Protein AF-A0A957AUS4-F1 (afdb_monomer_lite)

pLDDT: mean 85.45, std 15.72, range [51.62, 98.44]

Secondary structure (DSSP, 8-state):
---HHHHHHHHHHHHHHHHHHHHHHHT-PPP-PPPPPS-THHHHHHHHHHHHTSTTTTTTT-HHHHHHHHHTT--GGGHHHHEES-BTTTTB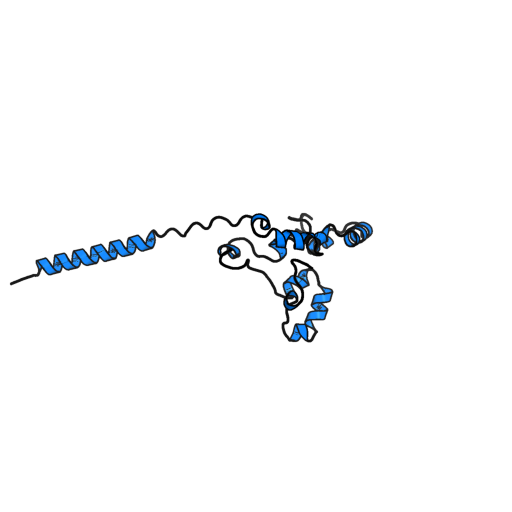-SEESS-GGGTBPPGGGGTTTTTSPPPB---HHHHTTT-HHHHHHHHTSHHHHTT--GGGT--TTT-

Sequence (159 aa):
MFTRWKQLLVGLGSAGLLVFLTVMVSEAKPLAQTPLPDDCQECHESIQIHWEESAHGQALSDPVFQAAWQDAGSPAECLACHTTGYDAATGAWEEEGIACAACHQMGDNSSHHPEQVMPTDVSSRACGTCHIDTHAEWEISAHGEGEMNCNRCHNPHTT

Radius of gyration: 27.58 Å; chains: 1; bounding box: 94×43×43 Å

Structure (mmCIF, N/CA/C/O backbone):
data_AF-A0A957AUS4-F1
#
_entry.id   AF-A0A957AUS4-F1
#
loop_
_atom_site.group_PDB
_atom_site.id
_atom_site.type_symbol
_atom_site.label_atom_id
_atom_site.label_alt_id
_atom_site.label_comp_id
_atom_site.label_asym_id
_atom_site.label_entity_id
_atom_site.label_seq_id
_atom_site.pdbx_PDB_ins_code
_atom_site.Cartn_x
_atom_site.Cartn_y
_atom_site.Cartn_z
_atom_site.occupancy
_atom_site.B_iso_or_equiv
_atom_site.auth_seq_id
_atom_site.auth_comp_id
_atom_site.auth_asym_id
_atom_site.auth_atom_id
_atom_site.pdbx_PDB_model_num
ATOM 1 N N . MET A 1 1 ? 75.661 -29.598 -25.018 1.00 51.62 1 MET A N 1
ATOM 2 C CA . MET A 1 1 ? 75.510 -29.763 -23.553 1.00 51.62 1 MET A CA 1
ATOM 3 C C . MET A 1 1 ? 75.035 -28.441 -22.948 1.00 51.62 1 MET A C 1
ATOM 5 O O . MET A 1 1 ? 75.777 -27.716 -22.313 1.00 51.62 1 MET A O 1
ATOM 9 N N . PHE A 1 2 ? 73.780 -28.120 -23.226 1.00 53.50 2 PHE A N 1
ATOM 10 C CA . PHE A 1 2 ? 72.948 -27.037 -22.699 1.00 53.50 2 PHE A CA 1
ATOM 11 C C . PHE A 1 2 ? 71.637 -27.814 -22.397 1.00 53.50 2 PHE A C 1
ATOM 13 O O . PHE A 1 2 ? 71.285 -28.676 -23.192 1.00 53.50 2 PHE A O 1
ATOM 20 N N . THR A 1 3 ? 70.888 -27.749 -21.293 1.00 58.59 3 THR A N 1
ATOM 21 C CA . THR A 1 3 ? 70.458 -26.578 -20.526 1.00 58.59 3 THR A CA 1
ATOM 22 C C . THR A 1 3 ? 69.577 -27.014 -19.328 1.00 58.59 3 THR A C 1
ATOM 24 O O . THR A 1 3 ? 68.541 -26.411 -19.070 1.00 58.59 3 THR A O 1
ATOM 27 N N . ARG A 1 4 ? 69.956 -28.055 -18.560 1.00 58.91 4 ARG A N 1
ATOM 28 C CA . ARG A 1 4 ? 69.156 -28.505 -17.386 1.00 58.91 4 ARG A CA 1
ATOM 29 C C . ARG A 1 4 ? 68.940 -27.386 -16.351 1.00 58.91 4 ARG A C 1
ATOM 31 O O . ARG A 1 4 ? 67.861 -27.274 -15.786 1.00 58.91 4 ARG A O 1
ATOM 38 N N . TRP A 1 5 ? 69.920 -26.494 -16.190 1.00 52.72 5 TRP A N 1
ATOM 39 C CA . TRP A 1 5 ? 69.819 -25.287 -15.358 1.00 52.72 5 TRP A CA 1
ATOM 40 C C . TRP A 1 5 ? 68.791 -24.267 -15.883 1.00 52.72 5 TRP A C 1
ATOM 42 O O . TRP A 1 5 ? 68.018 -23.723 -15.102 1.00 52.72 5 TRP A O 1
ATOM 52 N N . LYS A 1 6 ? 68.715 -24.033 -17.206 1.00 54.31 6 LYS A N 1
ATOM 53 C CA . LYS A 1 6 ? 67.709 -23.114 -17.778 1.00 54.31 6 LYS A CA 1
ATOM 54 C C . LYS A 1 6 ? 66.289 -23.675 -17.653 1.00 54.31 6 LYS A C 1
ATOM 56 O O . LYS A 1 6 ? 65.372 -22.901 -17.432 1.00 54.31 6 LYS A O 1
ATOM 61 N N . GLN A 1 7 ? 66.106 -24.994 -17.743 1.00 56.09 7 GLN A N 1
ATOM 62 C CA . GLN A 1 7 ? 64.792 -25.626 -17.551 1.00 56.09 7 GLN A CA 1
ATOM 63 C C . GLN A 1 7 ? 64.304 -25.523 -16.096 1.00 56.09 7 GLN A C 1
ATOM 65 O O . GLN A 1 7 ? 63.120 -25.290 -15.871 1.00 56.09 7 GLN A O 1
ATOM 70 N N . LEU A 1 8 ? 65.213 -25.622 -15.118 1.00 56.88 8 LEU A N 1
ATOM 71 C CA . LEU A 1 8 ? 64.890 -25.434 -13.698 1.00 56.88 8 LEU A CA 1
ATOM 72 C C . LEU A 1 8 ? 64.538 -23.976 -13.365 1.00 56.88 8 LEU A C 1
ATOM 74 O O . LEU A 1 8 ? 63.565 -23.738 -12.655 1.00 56.88 8 LEU A O 1
ATOM 78 N N . LEU A 1 9 ? 65.268 -23.001 -13.919 1.00 56.69 9 LEU A N 1
ATOM 79 C CA . LEU A 1 9 ? 64.950 -21.579 -13.730 1.00 56.69 9 LEU A CA 1
ATOM 80 C C . LEU A 1 9 ? 63.622 -21.174 -14.388 1.00 56.69 9 LEU A C 1
ATOM 82 O O . LEU A 1 9 ? 62.874 -20.389 -13.812 1.00 56.69 9 LEU A O 1
ATOM 86 N N . VAL A 1 10 ? 63.303 -21.731 -15.561 1.00 57.16 10 VAL A N 1
ATOM 87 C CA . VAL A 1 10 ? 62.014 -21.489 -16.230 1.00 57.16 10 VAL A CA 1
ATOM 88 C C . VAL A 1 10 ? 60.856 -22.099 -15.434 1.00 57.16 10 VAL A C 1
ATOM 90 O O . VAL A 1 10 ? 59.844 -21.429 -15.269 1.00 57.16 10 VAL A O 1
ATOM 93 N N . GLY A 1 11 ? 61.009 -23.314 -14.888 1.00 54.66 11 GLY A N 1
ATOM 94 C CA . GLY A 1 11 ? 59.969 -23.973 -14.083 1.00 54.66 11 GLY A CA 1
ATOM 95 C C . GLY A 1 11 ? 59.684 -23.297 -12.733 1.00 54.66 11 GLY A C 1
ATOM 96 O O . GLY A 1 11 ? 58.532 -23.229 -12.312 1.00 54.66 11 GLY A O 1
ATOM 97 N N . LEU A 1 12 ? 60.711 -22.750 -12.071 1.00 58.41 12 LEU A N 1
ATOM 98 C CA . LEU A 1 12 ? 60.548 -21.959 -10.842 1.00 58.41 12 LEU A CA 1
ATOM 99 C C . LEU A 1 12 ? 59.885 -20.599 -11.110 1.00 58.41 12 LEU A C 1
ATOM 101 O O . LEU A 1 12 ? 59.058 -20.157 -10.314 1.00 58.41 12 LEU A O 1
ATOM 105 N N . GLY A 1 13 ? 60.195 -19.962 -12.245 1.00 58.38 13 GLY A N 1
ATOM 106 C CA . GLY A 1 13 ? 59.566 -18.704 -12.655 1.00 58.38 13 GLY A CA 1
ATOM 107 C C . GLY A 1 13 ? 58.069 -18.845 -12.949 1.00 58.38 13 GLY A C 1
ATOM 108 O O . GLY A 1 13 ? 57.278 -18.007 -12.518 1.00 58.38 13 GLY A O 1
ATOM 109 N N . SER A 1 14 ? 57.654 -19.921 -13.624 1.00 57.88 14 SER A N 1
ATOM 110 C CA . SER A 1 14 ? 56.239 -20.170 -13.933 1.00 57.88 14 SER A CA 1
ATOM 111 C C . SER A 1 14 ? 55.425 -20.651 -12.727 1.00 57.88 14 SER A C 1
ATOM 113 O O . SER A 1 14 ? 54.273 -20.243 -12.588 1.00 57.88 14 SER A O 1
ATOM 115 N N . ALA A 1 15 ? 56.013 -21.430 -11.810 1.00 59.34 15 ALA A N 1
ATOM 116 C CA . ALA A 1 15 ? 55.363 -21.778 -10.543 1.00 59.34 15 ALA A CA 1
ATOM 117 C C . ALA A 1 15 ? 55.158 -20.545 -9.642 1.00 59.34 15 ALA A C 1
ATOM 119 O O . ALA A 1 15 ? 54.086 -20.377 -9.065 1.00 59.34 15 ALA A O 1
ATOM 120 N N . GLY A 1 16 ? 56.147 -19.645 -9.575 1.00 59.75 16 GLY A N 1
ATOM 121 C CA . GLY A 1 16 ? 56.027 -18.384 -8.838 1.00 59.75 16 GLY A CA 1
ATOM 122 C C . GLY A 1 16 ? 54.940 -17.465 -9.403 1.00 59.75 16 GLY A C 1
ATOM 123 O O . GLY A 1 16 ? 54.162 -16.904 -8.637 1.00 59.75 16 GLY A O 1
ATOM 124 N N . LEU A 1 17 ? 54.831 -17.364 -10.733 1.00 59.97 17 LEU A N 1
ATOM 125 C CA . LEU A 1 17 ? 53.805 -16.550 -11.394 1.00 59.97 17 LEU A CA 1
ATOM 126 C C . LEU A 1 17 ? 52.386 -17.098 -11.161 1.00 59.97 17 LEU A C 1
ATOM 128 O O . LEU A 1 17 ? 51.470 -16.322 -10.904 1.00 59.97 17 LEU A O 1
ATOM 132 N N . LEU A 1 18 ? 52.209 -18.424 -11.213 1.00 59.22 18 LEU A N 1
ATOM 133 C CA . LEU A 1 18 ? 50.920 -19.077 -10.955 1.00 59.22 18 LEU A CA 1
ATOM 134 C C . LEU A 1 18 ? 50.471 -18.903 -9.501 1.00 59.22 18 LEU A C 1
ATOM 136 O O . LEU A 1 18 ? 49.317 -18.557 -9.272 1.00 59.22 18 LEU A O 1
ATOM 140 N N . VAL A 1 19 ? 51.380 -19.061 -8.533 1.00 59.84 19 VAL A N 1
ATOM 141 C CA . VAL A 1 19 ? 51.075 -18.812 -7.114 1.00 59.84 19 VAL A CA 1
ATOM 142 C C . VAL A 1 19 ? 50.708 -17.341 -6.890 1.00 59.84 19 VAL A C 1
ATOM 144 O O . VAL A 1 19 ? 49.718 -17.046 -6.222 1.00 59.84 19 VAL A O 1
ATOM 147 N N . PHE A 1 20 ? 51.437 -16.409 -7.507 1.00 58.56 20 PHE A N 1
ATOM 148 C CA . PHE A 1 20 ? 51.148 -14.977 -7.396 1.00 58.56 20 PHE A CA 1
ATOM 149 C C . PHE A 1 20 ? 49.785 -14.602 -8.008 1.00 58.56 20 PHE A C 1
ATOM 151 O O . PHE A 1 20 ? 49.027 -13.845 -7.406 1.00 58.56 20 PHE A O 1
ATOM 158 N N . LEU A 1 21 ? 49.428 -15.186 -9.158 1.00 58.94 21 LEU A N 1
ATOM 159 C CA . LEU A 1 21 ? 48.109 -15.024 -9.785 1.00 58.94 21 LEU A CA 1
ATOM 160 C C . LEU A 1 21 ? 46.976 -15.601 -8.924 1.00 58.94 21 LEU A C 1
ATOM 162 O O . LEU A 1 21 ? 45.933 -14.964 -8.800 1.00 58.94 21 LEU A O 1
ATOM 166 N N . THR A 1 22 ? 47.174 -16.761 -8.286 1.00 58.59 22 THR A N 1
ATOM 167 C CA . THR A 1 22 ? 46.154 -17.342 -7.394 1.00 58.59 22 THR A CA 1
ATOM 168 C C . THR A 1 22 ? 45.920 -16.519 -6.127 1.00 58.59 22 THR A C 1
ATOM 170 O O . THR A 1 22 ? 44.786 -16.439 -5.666 1.00 58.59 22 THR A O 1
ATOM 173 N N . VAL A 1 23 ? 46.952 -15.858 -5.588 1.00 58.94 23 VAL A N 1
ATOM 174 C CA . VAL A 1 23 ? 46.807 -14.987 -4.407 1.00 58.94 23 VAL A CA 1
ATOM 175 C C . VAL A 1 23 ? 46.069 -13.690 -4.760 1.00 58.94 23 VAL A C 1
ATOM 177 O O . VAL A 1 23 ? 45.203 -13.264 -4.003 1.00 58.94 23 VAL A O 1
ATOM 180 N N . MET A 1 24 ? 46.328 -13.099 -5.933 1.00 57.84 24 MET A N 1
ATOM 181 C CA . MET A 1 24 ? 45.667 -11.854 -6.363 1.00 57.84 24 MET A CA 1
ATOM 182 C C . MET A 1 24 ? 44.154 -12.003 -6.590 1.00 57.84 24 MET A C 1
ATOM 184 O O . MET A 1 24 ? 43.413 -11.049 -6.374 1.00 57.84 24 MET A O 1
ATOM 188 N N . VAL A 1 25 ? 43.674 -13.188 -6.984 1.00 57.91 25 VAL A N 1
ATOM 189 C CA . VAL A 1 25 ? 42.230 -13.451 -7.141 1.00 57.91 25 VAL A CA 1
ATOM 190 C C . VAL A 1 25 ? 41.514 -13.567 -5.786 1.00 57.91 25 VAL A C 1
ATOM 192 O O . VAL A 1 25 ? 40.338 -13.233 -5.693 1.00 57.91 25 VAL A O 1
ATOM 195 N N . SER A 1 26 ? 42.208 -13.988 -4.723 1.00 57.50 26 SER A N 1
ATOM 196 C CA . SER A 1 26 ? 41.600 -14.198 -3.399 1.00 57.50 26 SER A CA 1
ATOM 197 C C . SER A 1 26 ? 41.372 -12.908 -2.597 1.00 57.50 26 SER A C 1
ATOM 199 O O . SER A 1 26 ? 40.611 -12.928 -1.635 1.00 57.50 26 SER A O 1
ATOM 201 N N . GLU A 1 27 ? 42.032 -11.806 -2.962 1.00 57.16 27 GLU A N 1
ATOM 202 C CA . GLU A 1 27 ? 42.006 -10.524 -2.232 1.00 57.16 27 GLU A CA 1
ATOM 203 C C . GLU A 1 27 ? 41.067 -9.484 -2.871 1.00 57.16 27 GLU A C 1
ATOM 205 O O . GLU A 1 27 ? 41.009 -8.336 -2.424 1.00 57.16 27 GLU A O 1
ATOM 210 N N . ALA A 1 28 ? 40.312 -9.853 -3.913 1.00 58.56 28 ALA A N 1
ATOM 211 C CA . ALA A 1 28 ? 39.269 -8.990 -4.455 1.00 58.56 28 ALA A CA 1
ATOM 212 C C . ALA A 1 28 ? 38.147 -8.850 -3.416 1.00 58.56 28 ALA A C 1
ATOM 214 O O . ALA A 1 28 ? 37.223 -9.661 -3.351 1.00 58.56 28 ALA A O 1
ATOM 215 N N . LYS A 1 29 ? 38.247 -7.820 -2.569 1.00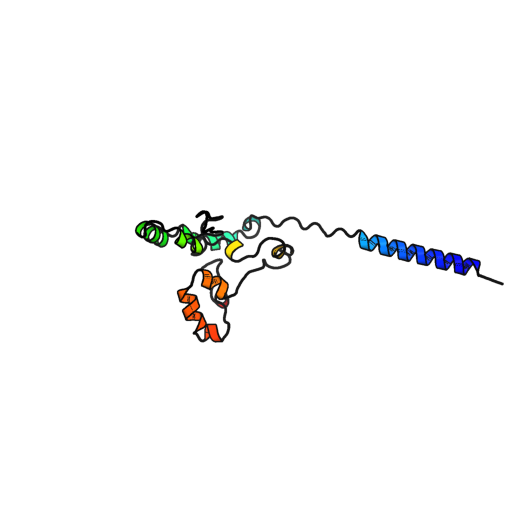 52.59 29 LYS A N 1
ATOM 216 C CA . LYS A 1 29 ? 37.154 -7.409 -1.691 1.00 52.59 29 LYS A CA 1
ATOM 217 C C . LYS A 1 29 ? 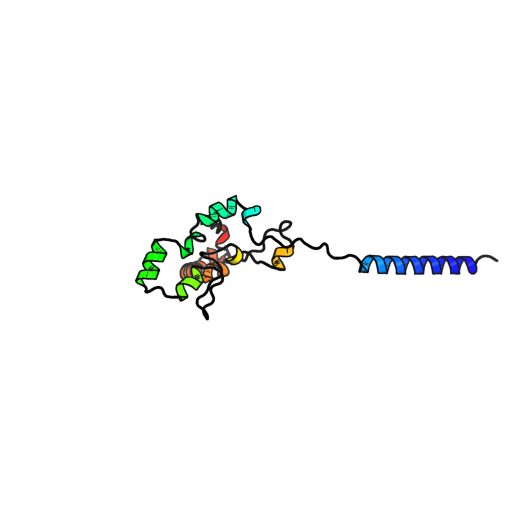35.934 -7.122 -2.572 1.00 52.59 29 LYS A C 1
ATOM 219 O O . LYS A 1 29 ? 36.088 -6.374 -3.544 1.00 52.59 29 LYS A O 1
ATOM 224 N N . PRO A 1 30 ? 34.749 -7.676 -2.255 1.00 62.03 30 PRO A N 1
ATOM 225 C CA . PRO A 1 30 ? 33.513 -7.216 -2.868 1.00 62.03 30 PRO A CA 1
ATOM 226 C C . PRO A 1 30 ? 33.478 -5.695 -2.752 1.00 62.03 30 PRO A C 1
ATOM 228 O O . PRO A 1 30 ? 33.837 -5.155 -1.700 1.00 62.03 30 PRO A O 1
ATOM 231 N N . LEU A 1 31 ? 33.114 -5.006 -3.834 1.00 57.41 31 LEU A N 1
ATOM 232 C CA . LEU A 1 31 ? 32.814 -3.583 -3.746 1.00 57.41 31 LEU A CA 1
ATOM 233 C C . LEU A 1 31 ? 31.778 -3.446 -2.633 1.00 57.41 31 LEU A C 1
ATOM 235 O O . LEU A 1 31 ? 30.710 -4.045 -2.721 1.00 57.41 31 LEU A O 1
ATOM 239 N N . ALA A 1 32 ? 32.138 -2.753 -1.553 1.00 53.28 32 ALA A N 1
ATOM 240 C CA . ALA A 1 32 ? 31.191 -2.440 -0.503 1.00 53.28 32 ALA A CA 1
ATOM 241 C C . ALA A 1 32 ? 30.110 -1.582 -1.161 1.00 53.28 32 ALA A C 1
ATOM 243 O O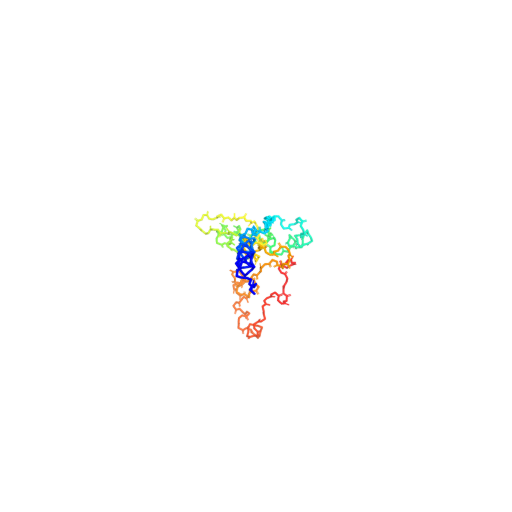 . ALA A 1 32 ? 30.360 -0.424 -1.494 1.00 53.28 32 ALA A O 1
ATOM 244 N N . GLN A 1 33 ? 28.961 -2.191 -1.439 1.00 58.19 33 GLN A N 1
ATOM 245 C CA . GLN A 1 33 ? 27.777 -1.473 -1.870 1.00 58.19 33 GLN A CA 1
ATOM 246 C C . GLN A 1 33 ? 27.428 -0.530 -0.722 1.00 58.19 33 GLN A C 1
ATOM 248 O O . GLN A 1 33 ? 27.304 -0.960 0.428 1.00 58.19 33 GLN A O 1
ATOM 253 N N . THR A 1 34 ? 27.373 0.768 -1.013 1.00 60.00 34 THR A N 1
ATOM 254 C CA . THR A 1 34 ? 26.802 1.737 -0.080 1.00 60.00 34 THR A CA 1
ATOM 255 C C . THR A 1 34 ? 25.417 1.220 0.307 1.00 60.00 34 THR A C 1
ATOM 257 O O . THR A 1 34 ? 24.672 0.851 -0.604 1.00 60.00 34 THR A O 1
ATOM 260 N N . PRO A 1 35 ? 25.076 1.138 1.607 1.00 64.75 35 PRO A N 1
ATOM 261 C CA . PRO A 1 35 ? 23.733 0.751 2.013 1.00 64.75 35 PRO A CA 1
ATOM 262 C C . PRO A 1 35 ? 22.719 1.620 1.274 1.00 64.75 35 PRO A C 1
ATOM 264 O O . PRO A 1 35 ? 22.913 2.836 1.180 1.00 64.75 35 PRO A O 1
ATOM 267 N N . LEU A 1 36 ? 21.690 0.988 0.712 1.00 67.81 36 LEU A N 1
ATOM 268 C CA . LEU A 1 36 ? 20.587 1.714 0.102 1.00 67.81 36 LEU A CA 1
ATOM 269 C C . LEU A 1 36 ? 20.004 2.659 1.170 1.00 67.81 36 LEU A C 1
ATOM 271 O O . LEU A 1 36 ? 19.793 2.198 2.293 1.00 67.81 36 LEU A O 1
ATOM 275 N N . PRO A 1 37 ? 19.800 3.954 0.876 1.00 69.12 37 PRO A N 1
ATOM 276 C CA . PRO A 1 37 ? 19.099 4.834 1.798 1.00 69.12 37 PRO A CA 1
ATOM 277 C C . PRO A 1 37 ? 17.700 4.282 2.075 1.00 69.12 37 PRO A C 1
ATOM 279 O O . PRO A 1 37 ? 17.001 3.895 1.140 1.00 69.12 37 PRO A O 1
ATOM 282 N N . ASP A 1 38 ? 17.291 4.283 3.341 1.00 73.62 38 ASP A N 1
ATOM 283 C CA . ASP A 1 38 ? 15.928 3.894 3.722 1.00 73.62 38 ASP A CA 1
ATOM 284 C C . ASP A 1 38 ? 14.900 4.961 3.279 1.00 73.62 38 ASP A C 1
ATOM 286 O O . ASP A 1 38 ? 13.713 4.674 3.151 1.00 73.62 38 ASP A O 1
ATOM 290 N N . ASP A 1 39 ? 15.358 6.187 2.984 1.00 86.44 39 ASP A N 1
ATOM 291 C CA . ASP A 1 39 ? 14.533 7.268 2.444 1.00 86.44 39 ASP A CA 1
ATOM 292 C C . ASP A 1 39 ? 14.530 7.259 0.904 1.00 86.44 39 ASP A C 1
ATOM 294 O O . ASP A 1 39 ? 15.416 7.794 0.230 1.00 86.44 39 ASP A O 1
ATOM 298 N N . CYS A 1 40 ? 13.490 6.649 0.337 1.00 88.94 40 CYS A N 1
ATOM 299 C CA . CYS A 1 40 ? 13.303 6.533 -1.108 1.00 88.94 40 CYS A CA 1
ATOM 300 C C . CYS A 1 40 ? 13.138 7.902 -1.795 1.00 88.94 40 CYS A C 1
ATOM 302 O O . CYS A 1 40 ? 13.471 8.043 -2.979 1.00 88.94 40 CYS A O 1
ATOM 304 N N . GLN A 1 41 ? 12.640 8.917 -1.079 1.00 91.31 41 GLN A N 1
ATOM 305 C CA . GLN A 1 41 ? 12.278 10.209 -1.665 1.00 91.31 41 GLN A CA 1
ATOM 306 C C . GLN A 1 41 ? 13.504 11.035 -2.080 1.00 91.31 41 GLN A C 1
ATOM 308 O O . GLN A 1 41 ? 13.388 11.880 -2.966 1.00 91.31 41 GLN A O 1
ATOM 313 N N . GLU A 1 42 ? 14.689 10.749 -1.516 1.00 90.81 42 GLU A N 1
ATOM 314 C CA . GLU A 1 42 ? 15.940 11.431 -1.882 1.00 90.81 42 GLU A CA 1
ATOM 315 C C . GLU A 1 42 ? 16.235 11.325 -3.386 1.00 90.81 42 GLU A C 1
ATOM 317 O O . GLU A 1 42 ? 16.804 12.242 -3.982 1.00 90.81 42 GLU A O 1
ATOM 322 N N . CYS A 1 43 ? 15.834 10.208 -4.006 1.00 92.06 43 CYS A N 1
ATOM 323 C CA . CYS A 1 43 ? 15.966 9.975 -5.446 1.00 92.06 43 CYS A CA 1
ATOM 324 C C . CYS A 1 43 ? 14.615 9.888 -6.175 1.00 92.06 43 CYS A C 1
ATOM 326 O O . CYS A 1 43 ? 14.555 10.162 -7.376 1.00 92.06 43 CYS A O 1
ATOM 328 N N . HIS A 1 44 ? 13.537 9.508 -5.483 1.00 93.81 44 HIS A N 1
ATOM 329 C CA . HIS A 1 44 ? 12.221 9.242 -6.067 1.00 93.81 44 HIS A CA 1
ATOM 330 C C . HIS A 1 44 ? 11.139 10.238 -5.621 1.00 93.81 44 HIS A C 1
ATOM 332 O O . HIS A 1 44 ? 9.981 9.862 -5.467 1.00 93.81 44 HIS A O 1
ATOM 338 N N . GLU A 1 45 ? 11.493 11.517 -5.478 1.00 95.31 45 GLU A N 1
ATOM 339 C CA . GLU A 1 45 ? 10.591 12.604 -5.053 1.00 95.31 45 GLU A CA 1
ATOM 340 C C . GLU A 1 45 ? 9.241 12.608 -5.793 1.00 95.31 45 GLU A C 1
ATOM 342 O O . GLU A 1 45 ? 8.187 12.669 -5.169 1.00 95.31 45 GLU A O 1
ATOM 347 N N . SER A 1 46 ? 9.233 12.492 -7.125 1.00 95.56 46 SER A N 1
ATOM 348 C CA . SER A 1 46 ? 7.972 12.514 -7.881 1.00 95.56 46 SER A CA 1
ATOM 349 C C . SER A 1 46 ? 7.093 11.287 -7.630 1.00 95.56 46 SER A C 1
ATOM 351 O O . SER A 1 46 ? 5.871 11.393 -7.681 1.00 95.56 46 SER A O 1
ATOM 353 N N . ILE A 1 47 ? 7.701 10.127 -7.369 1.00 95.31 47 ILE A N 1
ATOM 354 C CA . ILE A 1 47 ? 6.968 8.907 -7.020 1.00 95.31 47 ILE A CA 1
ATOM 355 C C . ILE A 1 47 ? 6.383 9.061 -5.619 1.00 95.31 47 ILE A C 1
ATOM 357 O O . ILE A 1 47 ? 5.211 8.751 -5.435 1.00 95.31 47 ILE A O 1
ATOM 361 N N . GLN A 1 48 ? 7.166 9.600 -4.680 1.00 94.69 48 GLN A N 1
ATOM 362 C CA . GLN A 1 48 ? 6.715 9.891 -3.323 1.00 94.69 48 GLN A CA 1
ATOM 363 C C . GLN A 1 48 ? 5.491 10.812 -3.337 1.00 94.69 48 GLN A C 1
ATOM 365 O O . GLN A 1 48 ? 4.468 10.459 -2.765 1.00 94.69 48 GLN A O 1
ATOM 370 N N . ILE A 1 49 ? 5.546 11.929 -4.070 1.00 95.25 49 ILE A N 1
ATOM 371 C CA . ILE A 1 49 ? 4.426 12.880 -4.177 1.00 95.25 49 ILE A CA 1
ATOM 372 C C . ILE A 1 49 ? 3.156 12.193 -4.700 1.00 95.25 49 ILE A C 1
ATOM 374 O O . ILE A 1 49 ? 2.073 12.383 -4.155 1.00 95.25 49 ILE A O 1
ATOM 378 N N . HIS A 1 50 ? 3.268 11.378 -5.751 1.00 96.31 50 HIS A N 1
ATOM 379 C CA . HIS A 1 50 ? 2.103 10.677 -6.290 1.00 96.31 50 HIS A CA 1
ATOM 380 C C . HIS A 1 50 ? 1.554 9.612 -5.340 1.00 96.31 50 HIS A C 1
ATOM 382 O O . HIS A 1 50 ? 0.337 9.447 -5.251 1.00 96.31 50 HIS A O 1
ATOM 388 N N . TRP A 1 51 ? 2.436 8.907 -4.632 1.00 96.06 51 TRP A N 1
ATOM 389 C CA . TRP A 1 51 ? 2.037 7.909 -3.652 1.00 96.06 51 TRP A CA 1
ATOM 390 C C . TRP A 1 51 ? 1.338 8.564 -2.458 1.00 96.06 51 TRP A C 1
ATOM 392 O O . TRP A 1 51 ? 0.274 8.094 -2.061 1.00 96.06 51 TRP A O 1
ATOM 402 N N . GLU A 1 52 ? 1.859 9.683 -1.951 1.00 95.38 52 GLU A N 1
ATOM 403 C CA . GLU A 1 52 ? 1.247 10.453 -0.862 1.00 95.38 52 GLU A CA 1
ATOM 404 C C . GLU A 1 52 ? -0.174 10.906 -1.208 1.00 95.38 52 GLU A C 1
ATOM 406 O O . GLU A 1 52 ? -1.029 10.964 -0.332 1.00 95.38 52 GLU A O 1
ATOM 411 N N . GLU A 1 53 ? -0.459 11.193 -2.478 1.00 95.31 53 GLU A N 1
ATOM 412 C CA . GLU A 1 53 ? -1.794 11.585 -2.947 1.00 95.31 53 GLU A CA 1
ATOM 413 C C . GLU A 1 53 ? -2.704 10.389 -3.304 1.00 95.31 53 GLU A C 1
ATOM 415 O O . GLU A 1 53 ? -3.897 10.576 -3.557 1.00 95.31 53 GLU A O 1
ATOM 420 N N . SER A 1 54 ? -2.163 9.168 -3.344 1.00 96.25 54 SER A N 1
ATOM 421 C CA . SER A 1 54 ? -2.882 7.949 -3.744 1.00 96.25 54 SER A CA 1
ATOM 422 C C . SER A 1 54 ? -3.733 7.350 -2.618 1.00 96.25 54 SER A C 1
ATOM 424 O O . SER A 1 54 ? -3.551 7.666 -1.439 1.00 96.25 54 SER A O 1
ATOM 426 N N . ALA A 1 55 ? -4.630 6.415 -2.959 1.00 96.25 55 ALA A N 1
ATOM 427 C CA . ALA A 1 55 ? -5.409 5.705 -1.945 1.00 96.25 55 ALA A CA 1
ATOM 428 C C . ALA A 1 55 ? -4.527 4.820 -1.049 1.00 96.25 55 ALA A C 1
ATOM 430 O O . ALA A 1 55 ? -4.844 4.637 0.122 1.00 96.25 55 ALA A O 1
ATOM 431 N N . HIS A 1 56 ? -3.413 4.300 -1.571 1.00 96.38 56 HIS A N 1
ATOM 432 C CA . HIS A 1 56 ? -2.463 3.505 -0.794 1.00 96.38 56 HIS A CA 1
ATOM 433 C C . HIS A 1 56 ? -1.703 4.349 0.236 1.00 96.38 56 HIS A C 1
ATOM 435 O O . HIS A 1 56 ? -1.638 3.961 1.404 1.00 96.38 56 HIS A O 1
ATOM 441 N N . GLY A 1 57 ? -1.187 5.517 -0.159 1.00 96.38 57 GLY A N 1
ATOM 442 C CA . GLY A 1 57 ? -0.508 6.429 0.769 1.00 96.38 57 GLY A CA 1
ATOM 443 C C . GLY A 1 57 ? -1.449 7.020 1.814 1.00 96.38 57 GLY A C 1
ATOM 444 O O . GLY A 1 57 ? -1.064 7.209 2.964 1.00 96.38 57 GLY A O 1
ATOM 445 N N . GLN A 1 58 ? -2.719 7.220 1.453 1.00 97.12 58 GLN A N 1
ATOM 446 C CA . GLN A 1 58 ? -3.752 7.708 2.367 1.00 97.12 58 GLN A CA 1
ATOM 447 C C . GLN A 1 58 ? -4.557 6.590 3.049 1.00 97.12 58 GLN A C 1
ATOM 449 O O . GLN A 1 58 ? -5.570 6.880 3.681 1.00 97.12 58 GLN A O 1
ATOM 454 N N . ALA A 1 59 ? -4.152 5.316 2.954 1.00 97.19 59 ALA A N 1
ATOM 455 C CA . ALA A 1 59 ? -5.012 4.206 3.377 1.00 97.19 59 ALA A CA 1
ATOM 456 C C . ALA A 1 59 ? -5.423 4.298 4.857 1.00 97.19 59 ALA A C 1
ATOM 458 O O . ALA A 1 59 ? -6.573 4.009 5.187 1.00 97.19 59 ALA A O 1
ATOM 459 N N . LEU A 1 60 ? -4.526 4.744 5.744 1.00 97.56 60 LEU A N 1
ATOM 460 C CA . LEU A 1 60 ? -4.870 4.968 7.149 1.00 97.56 60 LEU A CA 1
ATOM 461 C C . LEU A 1 60 ? -5.618 6.288 7.363 1.00 97.56 60 LEU A C 1
ATOM 463 O O . LEU A 1 60 ? -6.531 6.345 8.179 1.00 97.56 60 LEU A O 1
ATOM 467 N N . SER A 1 61 ? -5.222 7.361 6.684 1.00 97.25 61 SER A N 1
ATOM 468 C CA . SER A 1 61 ? -5.705 8.727 6.927 1.00 97.25 61 SER A CA 1
ATOM 469 C C . SER A 1 61 ? -6.994 9.078 6.183 1.00 97.25 61 SER A C 1
ATOM 471 O O . SER A 1 61 ? -7.580 10.128 6.467 1.00 97.25 61 SER A O 1
ATOM 473 N N . ASP A 1 62 ? -7.455 8.226 5.262 1.00 97.62 62 ASP A N 1
ATOM 474 C CA . ASP A 1 62 ? -8.663 8.463 4.480 1.00 97.62 62 ASP A CA 1
ATOM 475 C C . ASP A 1 62 ? -9.870 8.745 5.404 1.00 97.62 62 ASP A C 1
ATOM 477 O O . ASP A 1 62 ? -10.195 7.935 6.280 1.00 97.62 62 ASP A O 1
ATOM 481 N N . PRO A 1 63 ? -10.567 9.887 5.239 1.00 97.88 63 PRO A N 1
ATOM 482 C CA . PRO A 1 63 ? -11.664 10.258 6.127 1.00 97.88 63 PRO A CA 1
ATOM 483 C C . PRO A 1 63 ? -12.838 9.274 6.121 1.00 97.88 63 PRO A C 1
ATOM 485 O O . PRO A 1 63 ? -13.540 9.166 7.131 1.00 97.88 63 PRO A O 1
ATOM 488 N N . VAL A 1 64 ? -13.079 8.575 5.006 1.00 98.00 64 VAL A N 1
ATOM 489 C CA . VAL A 1 64 ? -14.162 7.586 4.907 1.00 98.00 64 VAL A CA 1
ATOM 490 C C . VAL A 1 64 ? -13.793 6.344 5.710 1.00 98.00 64 VAL A C 1
ATOM 492 O O . VAL A 1 64 ? -14.607 5.880 6.514 1.00 98.00 64 VAL A O 1
ATOM 495 N N . PHE A 1 65 ? -12.560 5.858 5.563 1.00 97.88 65 PHE A N 1
ATOM 496 C CA . PHE A 1 65 ? -12.020 4.787 6.393 1.00 97.88 65 PHE A CA 1
ATOM 497 C C . PHE A 1 65 ? -12.035 5.168 7.874 1.00 97.88 65 PHE A C 1
ATOM 499 O O . PHE A 1 65 ? -12.582 4.422 8.681 1.00 97.88 65 PHE A O 1
ATOM 506 N N . GLN A 1 66 ? -11.512 6.340 8.242 1.00 98.44 66 GLN A N 1
ATOM 507 C CA . GLN A 1 66 ? -11.455 6.785 9.637 1.00 98.44 66 GLN A CA 1
ATOM 508 C C . GLN A 1 66 ? -12.838 6.830 10.292 1.00 98.44 66 GLN A C 1
ATOM 510 O O . GLN A 1 66 ? -13.001 6.363 11.420 1.00 98.44 66 GLN A O 1
ATOM 515 N N . ALA A 1 67 ? -13.850 7.335 9.583 1.00 98.38 67 ALA A N 1
ATOM 516 C CA . ALA A 1 67 ? -15.221 7.339 10.081 1.00 98.38 67 ALA A CA 1
ATOM 517 C C . ALA A 1 67 ? -15.766 5.915 10.283 1.00 98.38 67 ALA A C 1
ATOM 519 O O . ALA A 1 67 ? -16.322 5.623 11.342 1.00 98.38 67 ALA A O 1
ATOM 520 N N . ALA A 1 68 ? -15.580 5.024 9.303 1.00 98.19 68 ALA A N 1
ATOM 521 C CA . ALA A 1 68 ? -16.042 3.637 9.386 1.00 98.19 68 ALA A CA 1
ATOM 522 C C . ALA A 1 68 ? -15.312 2.842 10.482 1.00 98.19 68 ALA A C 1
ATOM 524 O O . ALA A 1 68 ? -15.934 2.093 11.233 1.00 98.19 68 ALA A O 1
ATOM 525 N N . TRP A 1 69 ? -14.001 3.036 10.608 1.00 98.00 69 TRP A N 1
ATOM 526 C CA . TRP A 1 69 ? -13.167 2.387 11.611 1.00 98.00 69 TRP A CA 1
ATOM 527 C C . TRP A 1 69 ? -13.560 2.819 13.024 1.00 98.00 69 TRP A C 1
ATOM 529 O O . TRP A 1 69 ? -13.718 1.971 13.901 1.00 98.00 69 TRP A O 1
ATOM 539 N N . GLN A 1 70 ? -13.793 4.117 13.243 1.00 98.19 70 GLN A N 1
ATOM 540 C CA . GLN A 1 70 ? -14.261 4.636 14.532 1.00 98.19 70 GLN A CA 1
ATOM 541 C C . GLN A 1 70 ? -15.680 4.161 14.872 1.00 98.19 70 GLN A C 1
ATOM 543 O O . GLN A 1 70 ? -15.920 3.759 16.011 1.00 98.19 70 GLN A O 1
ATOM 548 N N . ASP A 1 71 ? -16.605 4.157 13.906 1.00 98.31 71 ASP A N 1
ATOM 549 C CA . ASP A 1 71 ? -17.974 3.650 14.099 1.00 98.31 71 ASP A CA 1
ATOM 550 C C . ASP A 1 71 ? -17.982 2.156 14.469 1.00 98.31 71 ASP A C 1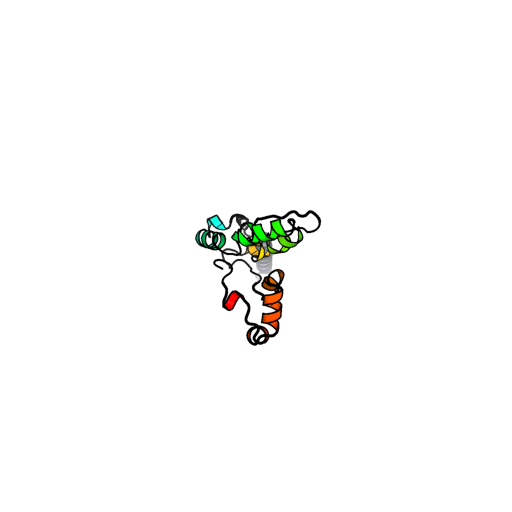
ATOM 552 O O . ASP A 1 71 ? -18.739 1.722 15.338 1.00 98.31 71 ASP A O 1
ATOM 556 N N . ALA A 1 72 ? -17.054 1.383 13.897 1.00 97.62 72 ALA A N 1
ATOM 557 C CA . ALA A 1 72 ? -16.831 -0.021 14.234 1.00 97.62 72 ALA A CA 1
ATOM 558 C C . ALA A 1 72 ? -16.128 -0.245 15.593 1.00 97.62 72 ALA A C 1
ATOM 560 O O . ALA A 1 72 ? -15.951 -1.394 16.002 1.00 97.62 72 ALA A O 1
ATOM 561 N N . GLY A 1 73 ? -15.733 0.814 16.309 1.00 97.94 73 GLY A N 1
ATOM 562 C CA . GLY A 1 73 ? -15.041 0.718 17.600 1.00 97.94 73 GLY A CA 1
ATOM 563 C C . GLY A 1 73 ? -13.527 0.516 17.497 1.00 97.94 73 GLY A C 1
ATOM 564 O O . GLY A 1 73 ? -12.915 -0.003 18.429 1.00 97.94 73 GLY A O 1
ATOM 565 N N . SER A 1 74 ? -12.931 0.922 16.378 1.00 96.88 74 SER A N 1
ATOM 566 C CA . SER A 1 74 ? -11.498 0.838 16.078 1.00 96.88 74 SER A CA 1
ATOM 567 C C . SER A 1 74 ? -10.884 -0.569 16.208 1.00 96.88 74 SER A C 1
ATOM 569 O O . SER A 1 74 ? -9.872 -0.734 16.894 1.00 96.88 74 SER A O 1
ATOM 571 N N . PRO A 1 75 ? -11.461 -1.599 15.556 1.00 96.38 75 PRO A N 1
ATOM 572 C CA . PRO A 1 75 ? -10.887 -2.943 15.545 1.00 96.38 75 PRO A CA 1
ATOM 573 C C . PRO A 1 75 ? -9.461 -2.943 14.979 1.00 96.38 75 PRO A C 1
ATOM 575 O O . PRO A 1 75 ? -9.180 -2.310 13.958 1.00 96.38 75 PRO A O 1
ATOM 578 N N . ALA A 1 76 ? -8.550 -3.647 15.652 1.00 95.38 76 ALA A N 1
ATOM 579 C CA . ALA A 1 76 ? -7.128 -3.631 15.316 1.00 95.38 76 ALA A CA 1
ATOM 580 C C . ALA A 1 76 ? -6.838 -4.395 14.012 1.00 95.38 76 ALA A C 1
ATOM 582 O O . ALA A 1 76 ? -5.932 -4.039 13.266 1.00 95.38 76 ALA A O 1
ATOM 583 N N . GLU A 1 77 ? -7.652 -5.399 13.683 1.00 94.19 77 GLU A N 1
ATOM 584 C CA . GLU A 1 77 ? -7.545 -6.178 12.448 1.00 94.19 77 GLU A CA 1
ATOM 585 C C . GLU A 1 77 ? -7.666 -5.339 11.168 1.00 94.19 77 GLU A C 1
ATOM 587 O O . GLU A 1 77 ? -7.108 -5.728 10.145 1.00 94.19 77 GLU A O 1
ATOM 592 N N . CYS A 1 78 ? -8.317 -4.171 11.212 1.00 96.75 78 CYS A N 1
ATOM 593 C CA . CYS A 1 78 ? -8.365 -3.254 10.070 1.00 96.75 78 CYS A CA 1
ATOM 594 C C . CYS A 1 78 ? -6.974 -2.742 9.684 1.00 96.75 78 CYS A C 1
ATOM 596 O O . CYS A 1 78 ? -6.705 -2.500 8.509 1.00 96.75 78 CYS A O 1
ATOM 598 N N . LEU A 1 79 ? -6.075 -2.609 10.660 1.00 97.50 79 LEU A N 1
ATOM 599 C CA . LEU A 1 79 ? -4.731 -2.090 10.435 1.00 97.50 79 LEU A CA 1
ATOM 600 C C . LEU A 1 79 ? -3.856 -3.084 9.666 1.00 97.50 79 LEU A C 1
ATOM 602 O O . LEU A 1 79 ? -2.932 -2.661 8.990 1.00 97.50 79 LEU A O 1
ATOM 606 N N . ALA A 1 80 ? -4.213 -4.373 9.627 1.00 96.31 80 ALA A N 1
ATOM 607 C CA . ALA A 1 80 ? -3.508 -5.356 8.804 1.00 96.31 80 ALA A CA 1
ATOM 608 C C . ALA A 1 80 ? -3.506 -5.019 7.300 1.00 96.31 80 ALA A C 1
ATOM 610 O O . ALA A 1 80 ? -2.656 -5.522 6.573 1.00 96.31 80 ALA A O 1
ATOM 611 N N . CYS A 1 81 ? -4.465 -4.209 6.837 1.00 96.88 81 CYS A N 1
ATOM 612 C CA . CYS A 1 81 ? -4.588 -3.778 5.441 1.00 96.88 81 CYS A CA 1
ATOM 613 C C . CYS A 1 81 ? -4.469 -2.259 5.253 1.00 96.88 81 CYS A C 1
ATOM 615 O O . CYS A 1 81 ? -4.433 -1.793 4.121 1.00 96.88 81 CYS A O 1
ATOM 617 N N . HIS A 1 82 ? -4.474 -1.480 6.335 1.00 97.56 82 HIS A N 1
ATOM 618 C CA . HIS A 1 82 ? -4.465 -0.013 6.284 1.00 97.56 82 HIS A CA 1
ATOM 619 C C . HIS A 1 82 ? -3.166 0.595 6.828 1.00 97.56 82 HIS A C 1
ATOM 621 O O . HIS A 1 82 ? -3.019 1.815 6.842 1.00 97.56 82 HIS A O 1
ATOM 627 N N . THR A 1 83 ? -2.214 -0.233 7.256 1.00 97.62 83 THR A N 1
ATOM 628 C CA . THR A 1 83 ? -0.858 0.171 7.641 1.00 97.62 83 THR A CA 1
ATOM 629 C C . THR A 1 83 ? 0.171 -0.793 7.061 1.00 97.62 83 THR A C 1
ATOM 631 O O . THR A 1 83 ? -0.174 -1.848 6.520 1.00 97.62 83 THR A O 1
ATOM 634 N N . THR A 1 84 ? 1.450 -0.443 7.183 1.00 95.69 84 THR A N 1
ATOM 635 C CA . THR A 1 84 ? 2.564 -1.304 6.773 1.00 95.69 84 THR A CA 1
ATOM 636 C C . THR A 1 84 ? 3.283 -1.855 7.995 1.00 95.69 84 THR A C 1
ATOM 638 O O . THR A 1 84 ? 3.484 -1.154 8.987 1.00 95.69 84 THR A O 1
ATOM 641 N N . GLY A 1 85 ? 3.650 -3.138 7.940 1.00 93.81 85 GLY A N 1
ATOM 642 C CA . GLY A 1 85 ? 4.348 -3.810 9.038 1.00 93.81 85 GLY A CA 1
ATOM 643 C C . GLY A 1 85 ? 3.464 -4.092 10.260 1.00 93.81 85 GLY A C 1
ATOM 644 O O . GLY A 1 85 ? 3.966 -4.126 11.379 1.00 93.81 85 GLY A O 1
ATOM 645 N N . TYR A 1 86 ? 2.148 -4.264 10.077 1.00 96.81 86 TYR A N 1
ATOM 646 C CA . TYR A 1 86 ? 1.235 -4.549 11.186 1.00 96.81 86 TYR A CA 1
ATOM 647 C C . TYR A 1 86 ? 1.537 -5.894 11.873 1.00 96.81 86 TYR A C 1
ATOM 649 O O . TYR A 1 86 ? 1.559 -6.949 11.235 1.00 96.81 86 TYR A O 1
ATOM 657 N N . ASP A 1 87 ? 1.690 -5.865 13.197 1.00 96.00 87 ASP A N 1
ATOM 658 C CA . ASP A 1 87 ? 1.859 -7.037 14.055 1.00 96.00 87 ASP A CA 1
ATOM 659 C C . ASP A 1 87 ? 0.587 -7.291 14.874 1.00 96.00 87 ASP A C 1
ATOM 661 O O . ASP A 1 87 ? 0.281 -6.592 15.839 1.00 96.00 87 ASP A O 1
ATOM 665 N N . ALA A 1 88 ? -0.130 -8.364 14.539 1.00 93.62 88 ALA A N 1
ATOM 666 C CA . ALA A 1 88 ? -1.368 -8.743 15.214 1.00 93.62 88 ALA A CA 1
ATOM 667 C C . ALA A 1 88 ? -1.194 -9.128 16.697 1.00 93.62 88 ALA A C 1
ATOM 669 O O . ALA A 1 88 ? -2.174 -9.106 17.444 1.00 93.62 88 ALA A O 1
ATOM 670 N N . ALA A 1 89 ? 0.010 -9.503 17.143 1.00 94.12 89 ALA A N 1
ATOM 671 C CA . ALA A 1 89 ? 0.257 -9.859 18.540 1.00 94.12 89 ALA A CA 1
ATOM 672 C C . ALA A 1 89 ? 0.370 -8.623 19.442 1.00 94.12 89 ALA A C 1
ATOM 674 O O . ALA A 1 89 ? -0.008 -8.680 20.615 1.00 94.12 89 ALA A O 1
ATOM 675 N N . THR A 1 90 ? 0.898 -7.522 18.907 1.00 94.81 90 THR A N 1
ATOM 676 C CA . THR A 1 90 ? 1.145 -6.282 19.658 1.00 94.81 90 THR A CA 1
ATOM 677 C C . THR A 1 90 ? 0.183 -5.153 19.291 1.00 94.81 90 THR A C 1
ATOM 679 O O . THR A 1 90 ? 0.001 -4.234 20.089 1.00 94.81 90 THR A O 1
ATOM 682 N N . GLY A 1 91 ? -0.454 -5.226 18.121 1.00 92.31 91 GLY A N 1
ATOM 683 C CA . GLY A 1 91 ? -1.268 -4.159 17.542 1.00 92.31 91 GLY A CA 1
ATOM 684 C C . GLY A 1 91 ? -0.444 -2.988 16.996 1.00 92.31 91 GLY A C 1
ATOM 685 O O . GLY A 1 91 ? -1.020 -1.949 16.680 1.00 92.31 91 GLY A O 1
ATOM 686 N N . ALA A 1 92 ? 0.883 -3.123 16.930 1.00 95.75 92 ALA A N 1
ATOM 687 C CA . ALA A 1 92 ? 1.780 -2.098 16.407 1.00 95.75 92 ALA A CA 1
ATOM 688 C C . ALA A 1 92 ? 1.920 -2.202 14.882 1.00 95.75 92 ALA A C 1
ATOM 690 O O . ALA A 1 92 ? 1.643 -3.244 14.292 1.00 95.75 92 ALA A O 1
ATOM 691 N N . TRP A 1 93 ? 2.373 -1.120 14.257 1.00 96.38 93 TRP A N 1
ATOM 692 C CA . TRP A 1 93 ? 2.738 -1.055 12.844 1.00 96.38 93 TRP A CA 1
ATOM 693 C C . TRP A 1 93 ? 3.992 -0.196 12.676 1.00 96.38 93 TRP A C 1
ATOM 695 O O . TRP A 1 93 ? 4.358 0.555 13.584 1.00 96.38 93 TRP A O 1
ATOM 705 N N . GLU A 1 94 ? 4.653 -0.328 11.531 1.00 94.88 94 GLU A N 1
ATOM 706 C CA . GLU A 1 94 ? 5.900 0.379 11.228 1.00 94.88 94 GLU A CA 1
ATOM 707 C C . GLU A 1 94 ? 5.619 1.740 10.584 1.00 94.88 94 GLU A C 1
ATOM 709 O O . GLU A 1 94 ? 6.200 2.744 10.994 1.00 94.88 94 GLU A O 1
ATOM 714 N N . GLU A 1 95 ? 4.676 1.788 9.636 1.00 94.75 95 GLU A N 1
ATOM 715 C CA . GLU A 1 95 ? 4.328 3.000 8.885 1.00 94.75 95 GLU A CA 1
ATOM 716 C C . GLU A 1 95 ? 2.815 3.129 8.663 1.00 94.75 95 GLU A C 1
ATOM 718 O O . GLU A 1 95 ? 2.087 2.135 8.573 1.00 94.75 95 GLU A O 1
ATOM 723 N N . GLU A 1 96 ? 2.330 4.370 8.592 1.00 95.06 96 GLU A N 1
ATOM 724 C CA . GLU A 1 96 ? 0.940 4.669 8.241 1.00 95.06 96 GLU A CA 1
ATOM 725 C C . GLU A 1 96 ? 0.710 4.466 6.735 1.00 95.06 96 GLU A C 1
ATOM 727 O O . GLU A 1 96 ? 1.566 4.798 5.918 1.00 95.06 96 GLU A O 1
ATOM 732 N N . GLY A 1 97 ? -0.455 3.930 6.359 1.00 96.06 97 GLY A N 1
ATOM 733 C CA . GLY A 1 97 ? -0.761 3.619 4.963 1.00 96.06 97 GLY A CA 1
ATOM 734 C C . GLY A 1 97 ? 0.010 2.412 4.413 1.00 96.06 97 GLY A C 1
ATOM 735 O O . GLY A 1 97 ? 0.678 1.674 5.142 1.00 96.06 97 GLY A O 1
ATOM 736 N N . ILE A 1 98 ? -0.111 2.187 3.104 1.00 96.00 98 ILE A N 1
ATOM 737 C CA . ILE A 1 98 ? 0.608 1.131 2.380 1.00 96.00 98 ILE A CA 1
ATOM 738 C C . ILE A 1 98 ? 1.900 1.724 1.808 1.00 96.00 98 ILE A C 1
ATOM 740 O O . ILE A 1 98 ? 1.910 2.246 0.695 1.00 96.00 98 ILE A O 1
ATOM 744 N N . ALA A 1 99 ? 2.970 1.679 2.599 1.00 93.50 99 ALA A N 1
ATOM 745 C CA . ALA A 1 99 ? 4.281 2.252 2.320 1.00 93.50 99 ALA A CA 1
ATOM 746 C C . ALA A 1 99 ? 5.080 1.456 1.274 1.00 93.50 99 ALA A C 1
ATOM 748 O O . ALA A 1 99 ? 4.719 0.344 0.881 1.00 93.50 99 ALA A O 1
ATOM 749 N N . CYS A 1 100 ? 6.216 2.010 0.840 1.00 92.50 100 CYS A N 1
ATOM 750 C CA . CYS A 1 100 ? 7.072 1.460 -0.219 1.00 92.50 100 CYS A CA 1
ATOM 751 C C . CYS A 1 100 ? 7.429 -0.019 0.008 1.00 92.50 100 CYS A C 1
ATOM 753 O O . CYS A 1 100 ? 7.356 -0.838 -0.915 1.00 92.50 100 CYS A O 1
ATOM 755 N N . ALA A 1 101 ? 7.779 -0.367 1.250 1.00 89.31 101 ALA A N 1
ATOM 756 C CA . ALA A 1 101 ? 8.193 -1.710 1.649 1.00 89.31 101 ALA A CA 1
ATOM 757 C C . ALA A 1 101 ? 7.051 -2.744 1.642 1.00 89.31 101 ALA A C 1
ATOM 759 O O . ALA A 1 101 ? 7.316 -3.945 1.682 1.00 89.31 101 ALA A O 1
ATOM 760 N N . ALA A 1 102 ? 5.788 -2.313 1.533 1.00 90.88 102 ALA A N 1
ATOM 761 C CA . ALA A 1 102 ? 4.655 -3.226 1.398 1.00 90.88 102 ALA A CA 1
ATOM 762 C C . ALA A 1 102 ? 4.681 -3.994 0.064 1.00 90.88 102 ALA A C 1
ATOM 764 O O . ALA A 1 102 ? 4.170 -5.110 -0.023 1.00 90.88 102 ALA A O 1
ATOM 765 N N . CYS A 1 103 ? 5.280 -3.412 -0.981 1.00 91.06 103 CYS A N 1
ATOM 766 C CA . CYS A 1 103 ? 5.410 -4.045 -2.299 1.00 91.06 103 CYS A CA 1
ATOM 767 C C . CYS A 1 103 ? 6.869 -4.258 -2.715 1.00 91.06 103 CYS A C 1
ATOM 769 O O . CYS A 1 103 ? 7.178 -5.256 -3.376 1.00 91.06 103 CYS A O 1
ATOM 771 N N . HIS A 1 104 ? 7.764 -3.331 -2.360 1.00 91.81 104 HIS A N 1
ATOM 772 C CA . HIS A 1 104 ? 9.179 -3.420 -2.692 1.00 91.81 104 HIS A CA 1
ATOM 773 C C . HIS A 1 104 ? 9.962 -4.185 -1.626 1.00 91.81 104 HIS A C 1
ATOM 775 O O . HIS A 1 104 ? 9.909 -3.872 -0.442 1.00 91.81 104 HIS A O 1
ATOM 781 N N . GLN A 1 105 ? 10.735 -5.179 -2.058 1.00 87.62 105 GLN A N 1
ATOM 782 C CA . GLN A 1 105 ? 11.534 -6.001 -1.154 1.00 87.62 105 GLN A CA 1
ATOM 783 C C . GLN A 1 105 ? 12.838 -5.279 -0.808 1.00 87.62 105 GLN A C 1
ATOM 785 O O . GLN A 1 105 ? 13.629 -4.969 -1.700 1.00 87.62 105 GLN A O 1
ATOM 790 N N . MET A 1 106 ? 13.060 -5.052 0.485 1.00 83.38 106 MET A N 1
ATOM 791 C CA . MET A 1 106 ? 14.278 -4.445 1.030 1.00 83.38 106 MET A CA 1
ATOM 792 C C . MET A 1 106 ? 15.348 -5.503 1.362 1.00 83.38 106 MET A C 1
ATOM 794 O O . MET A 1 106 ? 15.102 -6.712 1.309 1.00 83.38 106 MET A O 1
ATOM 798 N N . GLY A 1 107 ? 16.546 -5.051 1.741 1.00 80.81 107 GLY A N 1
ATOM 799 C CA . GLY A 1 107 ? 17.641 -5.900 2.225 1.00 80.81 107 GLY A CA 1
ATOM 800 C C . GLY A 1 107 ? 18.510 -6.487 1.108 1.00 80.81 107 GLY A C 1
ATOM 801 O O . GLY A 1 107 ? 18.798 -5.828 0.113 1.00 80.81 107 GLY A O 1
ATOM 802 N N . ASP A 1 108 ? 18.948 -7.740 1.257 1.00 80.06 108 ASP A N 1
ATOM 803 C CA . ASP A 1 108 ? 19.866 -8.381 0.298 1.00 80.06 108 ASP A CA 1
ATOM 804 C C . ASP A 1 108 ? 19.297 -8.421 -1.132 1.00 80.06 108 ASP A C 1
ATOM 806 O O . ASP A 1 108 ? 20.046 -8.335 -2.109 1.00 80.06 108 ASP A O 1
ATOM 810 N N . ASN A 1 109 ? 17.970 -8.491 -1.269 1.00 77.62 109 ASN A N 1
ATOM 811 C CA . ASN A 1 109 ? 17.291 -8.501 -2.563 1.00 77.62 109 ASN A CA 1
ATOM 812 C C . ASN A 1 109 ? 17.379 -7.143 -3.285 1.00 77.62 109 ASN A C 1
ATOM 814 O O . ASN A 1 109 ? 17.406 -7.123 -4.515 1.00 77.62 109 ASN A O 1
ATOM 818 N N . SER A 1 110 ? 17.484 -6.022 -2.561 1.00 82.75 110 SER A N 1
ATOM 819 C CA . SER A 1 110 ? 17.609 -4.670 -3.133 1.00 82.75 110 SER A CA 1
ATOM 820 C C . SER A 1 110 ? 19.059 -4.217 -3.336 1.00 82.75 110 SER A C 1
ATOM 822 O O . SER A 1 110 ? 19.298 -3.100 -3.786 1.00 82.75 110 SER A O 1
ATOM 824 N N . SER A 1 111 ? 20.039 -5.086 -3.068 1.00 82.62 111 SER A N 1
ATOM 825 C CA . SER A 1 111 ? 21.482 -4.796 -3.166 1.00 82.62 111 SER A CA 1
ATOM 826 C C . SER A 1 111 ? 21.971 -4.339 -4.549 1.00 82.62 111 SER A C 1
ATOM 828 O O . SER A 1 111 ? 23.055 -3.773 -4.661 1.00 82.62 111 SER A O 1
ATOM 830 N N . HIS A 1 112 ? 21.197 -4.590 -5.607 1.00 83.94 112 HIS A N 1
ATOM 831 C CA . HIS A 1 112 ? 21.529 -4.205 -6.983 1.00 83.94 112 HIS A CA 1
ATOM 832 C C . HIS A 1 112 ? 20.797 -2.942 -7.456 1.00 83.94 112 HIS A C 1
ATOM 834 O O . HIS A 1 112 ? 20.907 -2.593 -8.628 1.00 83.94 112 HIS A O 1
ATOM 840 N N . HIS A 1 113 ? 20.023 -2.282 -6.593 1.00 87.56 113 HIS A N 1
ATOM 841 C CA . HIS A 1 113 ? 19.458 -0.971 -6.889 1.00 87.56 113 HIS A CA 1
ATOM 842 C C . HIS A 1 113 ? 20.531 0.111 -6.665 1.00 87.56 113 HIS A C 1
ATOM 844 O O . HIS A 1 113 ? 21.183 0.087 -5.618 1.00 87.56 113 HIS A O 1
ATOM 850 N N . PRO A 1 114 ? 20.725 1.068 -7.597 1.00 88.88 114 PRO A N 1
ATOM 851 C CA . PRO A 1 114 ? 19.830 1.448 -8.699 1.00 88.88 114 PRO A CA 1
ATOM 852 C C . PRO A 1 114 ? 20.122 0.811 -10.068 1.00 88.88 114 PRO A C 1
ATOM 854 O O . PRO A 1 114 ? 19.416 1.107 -11.033 1.00 88.88 114 PRO A O 1
ATOM 857 N N . GLU A 1 115 ? 21.143 -0.039 -10.208 1.00 88.75 115 GLU A N 1
ATOM 858 C CA . GLU A 1 115 ? 21.442 -0.694 -11.494 1.00 88.75 115 GLU A CA 1
ATOM 859 C C . GLU A 1 115 ? 20.301 -1.607 -11.973 1.00 88.75 115 GLU A C 1
ATOM 861 O O . GLU A 1 115 ? 20.121 -1.820 -13.176 1.00 88.75 115 GLU A O 1
ATOM 866 N N . GLN A 1 116 ? 19.527 -2.138 -11.031 1.00 87.88 116 GLN A N 1
ATOM 867 C CA . GLN A 1 116 ? 18.279 -2.853 -11.247 1.00 87.88 116 GLN A CA 1
ATOM 868 C C . GLN A 1 116 ? 17.149 -2.123 -10.527 1.00 87.88 116 GLN A C 1
ATOM 870 O O . GLN A 1 116 ? 17.348 -1.531 -9.469 1.00 87.88 116 GLN A O 1
ATOM 875 N N . VAL A 1 117 ? 15.945 -2.185 -11.100 1.00 89.56 117 VAL A N 1
ATOM 876 C CA . VAL A 1 117 ? 14.743 -1.680 -10.428 1.00 89.56 117 VAL A CA 1
ATOM 877 C C . VAL A 1 117 ? 14.552 -2.400 -9.096 1.00 89.56 117 VAL A C 1
ATOM 879 O O . VAL A 1 117 ? 14.886 -3.582 -8.980 1.00 89.56 117 VAL A O 1
ATOM 882 N N . MET A 1 118 ? 14.001 -1.694 -8.108 1.00 90.00 118 MET A N 1
ATOM 883 C CA . MET A 1 118 ? 13.679 -2.298 -6.819 1.00 90.00 118 MET A CA 1
ATOM 884 C C . MET A 1 118 ? 12.844 -3.567 -7.031 1.00 90.00 118 MET A C 1
ATOM 886 O O . MET A 1 118 ? 11.848 -3.506 -7.757 1.00 90.00 118 MET A O 1
ATOM 890 N N . PRO A 1 119 ? 13.211 -4.710 -6.424 1.00 91.56 119 PRO A N 1
ATOM 891 C CA . PRO A 1 119 ? 12.414 -5.920 -6.548 1.00 91.56 119 PRO A CA 1
ATOM 892 C C . PRO A 1 119 ? 11.012 -5.675 -5.996 1.00 91.56 119 PRO A C 1
ATOM 894 O O . PRO A 1 119 ? 10.862 -5.103 -4.919 1.00 91.56 119 PRO A O 1
ATOM 897 N N . THR A 1 120 ? 9.990 -6.120 -6.720 1.00 90.94 120 THR A N 1
ATOM 898 C CA . THR A 1 120 ? 8.584 -5.898 -6.361 1.00 90.94 120 THR A CA 1
ATOM 899 C C . THR A 1 120 ? 7.813 -7.198 -6.489 1.00 90.94 120 THR A C 1
ATOM 901 O O . THR A 1 120 ? 7.929 -7.878 -7.514 1.00 90.94 120 THR A O 1
ATOM 904 N N . ASP A 1 121 ? 6.991 -7.534 -5.495 1.00 88.31 121 ASP A N 1
ATOM 905 C CA . ASP A 1 121 ? 5.970 -8.566 -5.688 1.00 88.31 121 ASP A CA 1
ATOM 906 C C . ASP A 1 121 ? 4.791 -7.974 -6.468 1.00 88.31 121 ASP A C 1
ATOM 908 O O . ASP A 1 121 ? 3.997 -7.191 -5.956 1.00 88.31 121 ASP A O 1
ATOM 912 N N . VAL A 1 122 ? 4.716 -8.328 -7.748 1.00 87.62 122 VAL A N 1
ATOM 913 C CA . VAL A 1 122 ? 3.677 -7.870 -8.680 1.00 87.62 122 VAL A CA 1
ATOM 914 C C . VAL A 1 122 ? 2.633 -8.945 -8.972 1.00 87.62 122 VAL A C 1
ATOM 916 O O . VAL A 1 122 ? 1.910 -8.857 -9.969 1.00 87.62 122 VAL A O 1
ATOM 919 N N . SER A 1 123 ? 2.589 -10.002 -8.163 1.00 92.38 123 SER A N 1
ATOM 920 C CA . SER A 1 123 ? 1.559 -11.026 -8.285 1.00 92.38 123 SER A CA 1
ATOM 921 C C . SER A 1 123 ? 0.194 -10.465 -7.883 1.00 92.38 123 SER A C 1
ATOM 923 O O . SER A 1 123 ? 0.086 -9.673 -6.949 1.00 92.38 123 SER A O 1
ATOM 925 N N . SER A 1 124 ? -0.881 -10.920 -8.533 1.00 95.31 124 SER A N 1
ATOM 926 C CA . SER A 1 124 ? -2.239 -10.576 -8.081 1.00 95.31 124 SER A CA 1
ATOM 927 C C . SER A 1 124 ? -2.491 -11.010 -6.637 1.00 95.31 124 SER A C 1
ATOM 929 O O . SER A 1 124 ? -3.197 -10.322 -5.904 1.00 95.31 124 SER A O 1
ATOM 931 N N . ARG A 1 125 ? -1.844 -12.101 -6.198 1.00 93.88 125 ARG A N 1
ATOM 932 C CA . ARG A 1 125 ? -1.920 -12.598 -4.822 1.00 93.88 125 ARG A CA 1
ATOM 933 C C . ARG A 1 125 ? -1.440 -11.564 -3.806 1.00 93.88 125 ARG A C 1
ATOM 935 O O . ARG A 1 125 ? -2.061 -11.455 -2.754 1.00 93.88 125 ARG A O 1
ATOM 942 N N . ALA A 1 126 ? -0.371 -10.823 -4.102 1.00 93.56 126 ALA A N 1
ATOM 943 C CA . ALA A 1 126 ? 0.105 -9.756 -3.224 1.00 93.56 126 ALA A CA 1
ATOM 944 C C . ALA A 1 126 ? -0.982 -8.690 -3.022 1.00 93.56 126 ALA A C 1
ATOM 946 O O . ALA A 1 126 ? -1.290 -8.332 -1.888 1.00 93.56 126 ALA A O 1
ATOM 947 N N . CYS A 1 127 ? -1.657 -8.275 -4.098 1.00 95.19 127 CYS A N 1
ATOM 948 C CA . CYS A 1 127 ? -2.790 -7.347 -4.029 1.00 95.19 127 CYS A CA 1
ATOM 949 C C . CYS A 1 127 ? -3.980 -7.937 -3.244 1.00 95.19 127 CYS A C 1
ATOM 951 O O . CYS A 1 127 ? -4.651 -7.232 -2.490 1.00 95.19 127 CYS A O 1
ATOM 953 N N . GLY A 1 128 ? -4.228 -9.241 -3.399 1.00 96.06 128 GLY A N 1
ATOM 954 C CA . GLY A 1 128 ? -5.307 -9.973 -2.729 1.00 96.06 128 GLY A CA 1
ATOM 955 C C . GLY A 1 128 ? -5.130 -10.165 -1.222 1.00 96.06 128 GLY A C 1
ATOM 956 O O . GLY A 1 128 ? -6.050 -10.654 -0.573 1.00 96.06 128 GLY A O 1
ATOM 957 N N . THR A 1 129 ? -3.988 -9.770 -0.650 1.00 94.25 129 THR A N 1
ATOM 958 C CA . THR A 1 129 ? -3.807 -9.730 0.812 1.00 94.25 129 THR A CA 1
ATOM 959 C C . THR A 1 129 ? -4.753 -8.733 1.479 1.00 94.25 129 THR A C 1
ATOM 961 O O . THR A 1 129 ? -5.233 -9.001 2.576 1.00 94.25 129 THR A O 1
ATOM 964 N N . CYS A 1 130 ? -5.058 -7.631 0.785 1.00 96.12 130 CYS A N 1
ATOM 965 C CA . CYS A 1 130 ? -5.957 -6.576 1.251 1.00 96.12 130 CYS A CA 1
ATOM 966 C C . CYS A 1 130 ? -7.238 -6.517 0.405 1.00 96.12 130 CYS A C 1
ATOM 968 O O . CYS A 1 130 ? -8.343 -6.427 0.934 1.00 96.12 130 CYS A O 1
ATOM 970 N N . HIS A 1 131 ? -7.121 -6.646 -0.919 1.00 96.62 131 HIS A N 1
ATOM 971 C CA . HIS A 1 131 ? -8.260 -6.631 -1.840 1.00 96.62 131 HIS A CA 1
ATOM 972 C C . HIS A 1 131 ? -8.893 -8.019 -1.983 1.00 96.62 131 HIS A C 1
ATOM 974 O O . HIS A 1 131 ? -8.957 -8.569 -3.081 1.00 96.62 131 HIS A O 1
ATOM 980 N N . ILE A 1 132 ? -9.334 -8.596 -0.864 1.00 96.56 132 ILE A N 1
ATOM 981 C CA . ILE A 1 132 ? -9.740 -10.006 -0.756 1.00 96.56 132 ILE A CA 1
ATOM 982 C C . ILE A 1 132 ? -10.883 -10.339 -1.726 1.00 96.56 132 ILE A C 1
ATOM 984 O O . ILE A 1 132 ? -10.755 -11.254 -2.540 1.00 96.56 132 ILE A O 1
ATOM 988 N N . ASP A 1 133 ? -11.969 -9.565 -1.687 1.00 97.75 133 ASP A N 1
ATOM 989 C CA . ASP A 1 133 ? -13.147 -9.820 -2.523 1.00 97.75 133 ASP A CA 1
ATOM 990 C C . ASP A 1 133 ? -12.851 -9.558 -4.006 1.00 97.75 133 ASP A C 1
ATOM 992 O O . ASP A 1 133 ? -13.127 -10.401 -4.857 1.00 97.75 133 ASP A O 1
ATOM 996 N N . THR A 1 134 ? -12.199 -8.433 -4.323 1.00 97.25 134 THR A N 1
ATOM 997 C CA . THR A 1 134 ? -11.801 -8.103 -5.702 1.00 97.25 134 THR A CA 1
ATOM 998 C C . THR A 1 134 ? -10.859 -9.151 -6.289 1.00 97.25 134 THR A C 1
ATOM 1000 O O . THR A 1 134 ? -10.978 -9.500 -7.461 1.00 97.25 134 THR A O 1
ATOM 1003 N N . HIS A 1 135 ? -9.925 -9.676 -5.494 1.00 97.69 135 HIS A N 1
ATOM 1004 C CA . HIS A 1 135 ? -9.020 -10.726 -5.940 1.00 97.69 135 HIS A CA 1
ATOM 1005 C C . HIS A 1 135 ? -9.772 -12.032 -6.209 1.00 97.69 135 HIS A C 1
ATOM 1007 O O . HIS A 1 135 ? -9.547 -12.642 -7.250 1.00 97.69 135 HIS A O 1
ATOM 1013 N N . ALA A 1 136 ? -10.705 -12.422 -5.335 1.00 98.06 136 ALA A N 1
ATOM 1014 C CA . ALA A 1 136 ? -11.539 -13.605 -5.549 1.00 98.06 136 ALA A CA 1
ATOM 1015 C C . ALA A 1 136 ? -12.398 -13.491 -6.825 1.00 98.06 136 ALA A C 1
ATOM 1017 O O . ALA A 1 136 ? -12.551 -14.463 -7.566 1.00 98.06 136 ALA A O 1
ATOM 1018 N N . GLU A 1 137 ? -12.923 -12.299 -7.122 1.00 98.12 137 GLU A N 1
ATOM 1019 C CA . GLU A 1 137 ? -13.632 -12.025 -8.378 1.00 98.12 137 GLU A CA 1
ATOM 1020 C C . GLU A 1 137 ? -12.695 -12.062 -9.595 1.00 98.12 137 GLU A C 1
ATOM 1022 O O . GLU A 1 137 ? -13.044 -12.624 -10.639 1.00 98.12 137 GLU A O 1
ATOM 1027 N N . TRP A 1 138 ? -11.497 -11.485 -9.474 1.00 98.12 138 TRP A N 1
ATOM 1028 C CA . TRP A 1 138 ? -10.488 -11.494 -10.532 1.00 98.12 138 TRP A CA 1
ATOM 1029 C C . TRP A 1 138 ? -10.034 -12.918 -10.872 1.00 98.12 138 TRP A C 1
ATOM 1031 O O . TRP A 1 138 ? -9.945 -13.235 -12.061 1.00 98.12 138 TRP A O 1
ATOM 1041 N N . GLU A 1 139 ? -9.811 -13.778 -9.872 1.00 97.56 139 GLU A N 1
ATOM 1042 C CA . GLU A 1 139 ? -9.334 -15.161 -10.043 1.00 97.56 139 GLU A CA 1
ATOM 1043 C C . GLU A 1 139 ? -10.232 -15.989 -10.972 1.00 97.56 139 GLU A C 1
ATOM 1045 O O . GLU A 1 139 ? -9.734 -16.804 -11.747 1.00 97.56 139 GLU A O 1
ATOM 1050 N N . ILE A 1 140 ? -11.547 -15.761 -10.930 1.00 97.31 140 ILE A N 1
ATOM 1051 C CA . ILE A 1 140 ? -12.534 -16.474 -11.759 1.00 97.31 140 ILE A CA 1
ATOM 1052 C C . ILE A 1 140 ? -12.899 -15.729 -13.051 1.00 97.31 140 ILE A C 1
ATOM 1054 O O . ILE A 1 140 ? -13.804 -16.142 -13.778 1.00 97.31 140 ILE A O 1
ATOM 1058 N N . SER A 1 141 ? -12.247 -14.601 -13.325 1.00 97.94 141 SER A N 1
ATOM 1059 C CA . SER A 1 141 ? -12.473 -13.809 -14.531 1.00 97.94 141 SER A CA 1
ATOM 1060 C C . SER A 1 141 ? -11.577 -14.273 -15.680 1.00 97.94 141 SER A C 1
ATOM 1062 O O . SER A 1 141 ? -10.526 -14.873 -15.471 1.00 97.94 141 SER A O 1
ATOM 1064 N N . ALA A 1 142 ? -11.913 -13.880 -16.912 1.00 98.12 142 ALA A N 1
ATOM 1065 C CA . ALA A 1 142 ? -11.031 -14.090 -18.064 1.00 98.12 142 ALA A CA 1
ATOM 1066 C C . ALA A 1 142 ? -9.650 -13.415 -17.898 1.00 98.12 142 ALA A C 1
ATOM 1068 O O . ALA A 1 142 ? -8.676 -13.841 -18.516 1.00 98.12 142 ALA A O 1
ATOM 1069 N N . HIS A 1 143 ? -9.549 -12.364 -17.072 1.00 97.00 143 HIS A N 1
ATOM 1070 C CA . HIS A 1 143 ? -8.267 -11.738 -16.745 1.00 97.00 143 HIS A CA 1
ATOM 1071 C C . HIS A 1 143 ? -7.430 -12.614 -15.805 1.00 97.00 143 HIS A C 1
ATOM 1073 O O . HIS A 1 143 ? -6.227 -12.740 -16.025 1.00 97.00 143 HIS A O 1
ATOM 1079 N N . GLY A 1 144 ? -8.064 -13.255 -14.818 1.00 96.88 144 GLY A N 1
ATOM 1080 C CA . GLY A 1 144 ? -7.426 -14.223 -13.924 1.00 96.88 144 GLY A CA 1
ATOM 1081 C C . GLY A 1 144 ? -6.989 -15.489 -14.652 1.00 96.88 144 GLY A C 1
ATOM 1082 O O . GLY A 1 144 ? -5.831 -15.886 -14.542 1.00 96.88 144 GLY A O 1
ATOM 1083 N N . GLU A 1 145 ? -7.864 -16.057 -15.490 1.00 96.56 145 GLU A N 1
ATOM 1084 C CA . GLU A 1 145 ? -7.541 -17.212 -16.347 1.00 96.56 145 GLU A CA 1
ATOM 1085 C C . GLU A 1 145 ? -6.360 -16.932 -17.290 1.00 96.56 145 GLU A C 1
ATOM 1087 O O . GLU A 1 145 ? -5.581 -17.829 -17.606 1.00 96.56 145 GLU A O 1
ATOM 1092 N N . GLY A 1 146 ? -6.233 -15.682 -17.743 1.00 96.31 146 GLY A N 1
ATOM 1093 C CA . GLY A 1 146 ? -5.136 -15.210 -18.585 1.00 96.31 146 GLY A CA 1
ATOM 1094 C C . GLY A 1 146 ? -3.897 -14.729 -17.824 1.00 96.31 146 GLY A C 1
ATOM 1095 O O . GLY A 1 146 ? -3.020 -14.146 -18.460 1.00 96.31 146 GLY A O 1
ATOM 1096 N N . GLU A 1 147 ? -3.838 -14.908 -16.499 1.00 94.62 147 GLU A N 1
ATOM 1097 C CA . GLU A 1 147 ? -2.734 -14.467 -15.629 1.00 94.62 147 GLU A CA 1
ATOM 1098 C C . GLU A 1 147 ? -2.387 -12.971 -15.798 1.00 94.62 147 GLU A C 1
ATOM 1100 O O . GLU A 1 147 ? -1.231 -12.540 -15.719 1.00 94.62 147 GLU A O 1
ATOM 1105 N N . MET A 1 148 ? -3.401 -12.141 -16.058 1.00 96.38 148 MET A N 1
ATOM 1106 C CA . MET A 1 148 ? -3.230 -10.696 -16.172 1.00 96.38 148 MET A CA 1
ATOM 1107 C C . MET A 1 148 ? -3.200 -10.064 -14.783 1.00 96.38 148 MET A C 1
ATOM 1109 O O . MET A 1 148 ? -4.245 -9.780 -14.198 1.00 96.38 148 MET A O 1
ATOM 1113 N N . ASN A 1 149 ? -1.989 -9.830 -14.275 1.00 95.81 149 ASN A N 1
ATOM 1114 C CA . ASN A 1 149 ? -1.787 -9.202 -12.970 1.00 95.81 149 ASN A CA 1
ATOM 1115 C C . ASN A 1 149 ? -2.436 -7.815 -12.873 1.00 95.81 149 ASN A C 1
ATOM 1117 O O . ASN A 1 149 ? -2.437 -7.052 -13.843 1.00 95.81 149 ASN A O 1
ATOM 1121 N N . CYS A 1 150 ? -2.904 -7.454 -11.675 1.00 95.75 150 CYS A N 1
ATOM 1122 C CA . CYS A 1 150 ? -3.577 -6.181 -11.384 1.00 95.75 150 CYS A CA 1
ATOM 1123 C C . CYS A 1 150 ? -2.786 -4.965 -11.897 1.00 95.75 150 CYS A C 1
ATOM 1125 O O . CYS A 1 150 ? -3.340 -4.045 -12.504 1.00 95.75 150 CYS A O 1
ATOM 1127 N N . ASN A 1 151 ? -1.464 -4.994 -11.714 1.00 93.88 151 ASN A N 1
ATOM 1128 C CA . ASN A 1 151 ? -0.571 -3.897 -12.069 1.00 93.88 151 ASN A CA 1
ATOM 1129 C C . ASN A 1 151 ? -0.344 -3.713 -13.584 1.00 93.88 151 ASN A C 1
ATOM 1131 O O . ASN A 1 151 ? 0.310 -2.763 -14.011 1.00 93.88 151 ASN A O 1
ATOM 1135 N N . ARG A 1 152 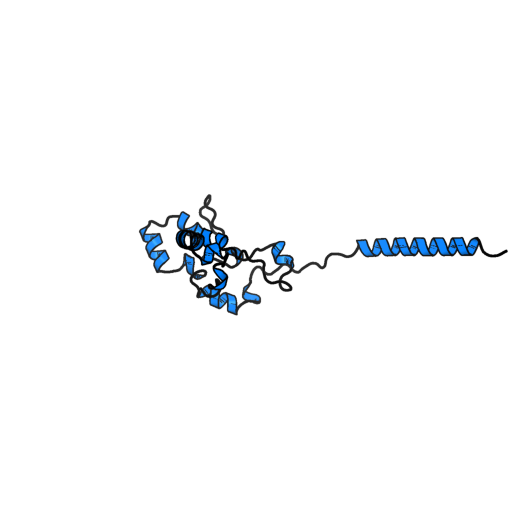? -0.876 -4.612 -14.422 1.00 94.94 152 ARG A N 1
ATOM 1136 C CA . ARG A 1 152 ? -0.926 -4.404 -15.877 1.00 94.94 152 ARG A CA 1
ATOM 1137 C C . ARG A 1 152 ? -1.871 -3.263 -16.251 1.00 94.94 152 ARG A C 1
ATOM 1139 O O . ARG A 1 152 ? -1.722 -2.698 -17.333 1.00 94.94 152 ARG A O 1
ATOM 1146 N N . CYS A 1 153 ? -2.822 -2.940 -15.374 1.00 95.25 153 CYS A N 1
ATOM 1147 C CA . CYS A 1 153 ? -3.807 -1.879 -15.575 1.00 95.25 153 CYS A CA 1
ATOM 1148 C C . CYS A 1 153 ? -3.794 -0.825 -14.457 1.00 95.25 153 CYS A C 1
ATOM 1150 O O . CYS A 1 153 ? -4.049 0.341 -14.743 1.00 95.25 153 CYS A O 1
ATOM 1152 N N . HIS A 1 154 ? -3.482 -1.208 -13.216 1.00 94.62 154 HIS A N 1
ATOM 1153 C CA . HIS A 1 154 ? -3.400 -0.301 -12.067 1.00 94.62 154 HIS A CA 1
ATOM 1154 C C . HIS A 1 154 ? -1.953 0.081 -11.746 1.00 94.62 154 HIS A C 1
ATOM 1156 O O . HIS A 1 154 ? -1.048 -0.738 -11.875 1.00 94.62 154 HIS A O 1
ATOM 1162 N N . ASN A 1 155 ? -1.727 1.312 -11.287 1.00 92.88 155 ASN A N 1
ATOM 1163 C CA . ASN A 1 155 ? -0.402 1.763 -10.866 1.00 92.88 155 ASN A CA 1
ATOM 1164 C C . ASN A 1 155 ? -0.414 2.096 -9.364 1.00 92.88 155 ASN A C 1
ATOM 1166 O O . ASN A 1 155 ? -0.980 3.125 -8.999 1.00 92.88 155 ASN A O 1
ATOM 1170 N N . PRO A 1 156 ? 0.216 1.283 -8.499 1.00 90.19 156 PRO A N 1
ATOM 1171 C CA . PRO A 1 156 ? 0.159 1.480 -7.048 1.00 90.19 156 PRO A CA 1
ATOM 1172 C C . PRO A 1 156 ? 0.851 2.766 -6.570 1.00 90.19 156 PRO A C 1
ATOM 1174 O O . PRO A 1 156 ? 0.617 3.194 -5.450 1.00 90.19 156 PRO A O 1
ATOM 1177 N N . HIS A 1 157 ? 1.662 3.418 -7.411 1.00 92.00 157 HIS A N 1
ATOM 1178 C CA . HIS A 1 157 ? 2.254 4.718 -7.079 1.00 92.00 157 HIS A CA 1
ATOM 1179 C C . HIS A 1 157 ? 1.298 5.900 -7.267 1.00 92.00 157 HIS A C 1
ATOM 1181 O O . HIS A 1 157 ? 1.630 7.003 -6.864 1.00 92.00 157 HIS A O 1
ATOM 1187 N N . THR A 1 158 ? 0.172 5.726 -7.963 1.00 90.06 158 THR A N 1
ATOM 1188 C CA . THR A 1 158 ? -0.730 6.836 -8.334 1.00 90.06 158 THR A CA 1
ATOM 1189 C C . THR A 1 158 ? -2.202 6.526 -8.080 1.00 90.06 158 THR A C 1
ATOM 1191 O O . THR A 1 158 ? -3.052 7.366 -8.364 1.00 90.06 158 THR A O 1
ATOM 1194 N N . THR A 1 159 ? -2.516 5.296 -7.670 1.00 75.12 159 THR A N 1
ATOM 1195 C CA . THR A 1 159 ? -3.884 4.798 -7.483 1.00 75.12 159 THR A CA 1
ATOM 1196 C C . THR A 1 159 ? -4.026 4.287 -6.070 1.00 75.12 159 THR A C 1
ATOM 1198 O O . THR A 1 159 ? -3.128 3.526 -5.647 1.00 75.12 159 THR A O 1
#

Foldseek 3Di:
DDDPPPVVVVVVVVVVVVVVVVVVVVPPDPPPQDFDDPDPCVPVVVLQVQLCVDCQVCLQVPPVCVVVCVVVVNDLVSCQQQAAQQDPVVSDGDGGGNDPVLFFPDDPQQSCPPVDDGDGDQQLVSVCSRVVPVSVVCCPDPCVVVRPTPCVPDDSSND